Protein AF-A0A4Z0PI36-F1 (afdb_monomer)

Secondary structure (DSSP, 8-state):
----HHHHHHHHHHHHHHHHHTTS--GGG--HHHHHHHHHHHHHTSS-SSGGGTT---HHHHHHHHHHHHHHHHHHHHHTS--SPPTTTTPPPPP-

Nearest PDB structures (foldseek):
  5vfz-assembly1_A  TM=7.330E-01  e=1.753E+00  Brujitavirus brujita

pLDDT: mean 91.29, std 11.37, range [40.03, 98.19]

InterPro domains:
  IPR057084 Phage integrase, N-terminal domain [PF24624] (1-92)

Radius of gyration: 13.65 Å; Cα contacts (8 Å, |Δi|>4): 80; chains: 1; bounding box: 33×35×33 Å

Foldseek 3Di:
DDPDVVVVVVLVVLVVLLCVLLVVDDPVPDAPVSLVVVQVCQQCQVDDPDPVANRHDDLVVSLVSLVSLLCVQVVCVVVVNHDDDRRCPPPDRDDD

Sequence (96 aa):
HGKSLTAGEHVYDTLLLMVDALGNPLATALSSKLFAHYRDKRLTGEIYFSDKWKKGASPVTINLEQSYLSGVFSEPARLGEWTAPNPLANMLALIL

Structure (mmCIF, N/CA/C/O backbone):
data_AF-A0A4Z0PI36-F1
#
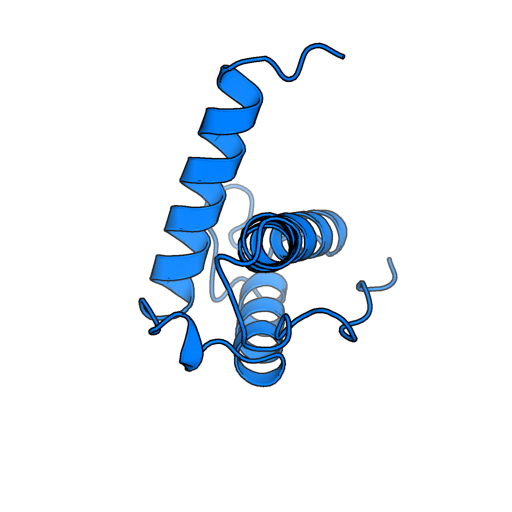_entry.id   AF-A0A4Z0PI36-F1
#
loop_
_atom_site.group_PDB
_atom_site.id
_atom_site.type_symbol
_atom_site.label_atom_id
_atom_site.label_alt_id
_atom_site.label_comp_id
_atom_site.label_asym_id
_atom_site.label_entity_id
_atom_site.label_seq_id
_atom_site.pdbx_PDB_ins_code
_atom_site.Cartn_x
_atom_site.Cartn_y
_atom_site.Cartn_z
_atom_site.occupancy
_atom_site.B_iso_or_equiv
_atom_site.auth_seq_id
_atom_site.auth_comp_id
_atom_site.auth_asym_id
_atom_site.auth_atom_id
_atom_site.pdbx_PDB_model_num
ATOM 1 N N . HIS A 1 1 ? -2.895 24.564 -1.481 1.00 40.03 1 HIS A N 1
ATOM 2 C CA . HIS A 1 1 ? -2.296 23.221 -1.620 1.00 40.03 1 HIS A CA 1
ATOM 3 C C . HIS A 1 1 ? -3.095 22.423 -2.640 1.00 40.03 1 HIS A C 1
ATOM 5 O O . HIS A 1 1 ? -4.018 21.705 -2.277 1.00 40.03 1 HIS A O 1
ATOM 11 N N . GLY A 1 2 ? -2.807 22.637 -3.927 1.00 41.75 2 GLY A N 1
ATOM 12 C CA . GLY A 1 2 ? -3.502 21.968 -5.022 1.00 41.75 2 GLY A CA 1
ATOM 13 C C . GLY A 1 2 ? -3.042 20.522 -5.135 1.00 41.75 2 GLY A C 1
ATOM 14 O O . GLY A 1 2 ? -2.053 20.239 -5.801 1.00 41.75 2 GLY A O 1
ATOM 15 N N . LYS A 1 3 ? -3.753 19.601 -4.484 1.00 51.16 3 LYS A N 1
ATOM 16 C CA . LYS A 1 3 ? -3.779 18.220 -4.962 1.00 51.16 3 LYS A CA 1
ATOM 17 C C . LYS A 1 3 ? -4.645 18.261 -6.218 1.00 51.16 3 LYS A C 1
ATOM 19 O O . LYS A 1 3 ? -5.860 18.385 -6.109 1.00 51.16 3 LYS A O 1
ATOM 24 N N . SER A 1 4 ? -4.017 18.307 -7.393 1.00 54.44 4 SER A N 1
ATOM 25 C CA . SER A 1 4 ? -4.743 18.169 -8.660 1.00 54.44 4 SER A CA 1
ATOM 26 C C . SER A 1 4 ? -5.622 16.919 -8.585 1.00 54.44 4 SER A C 1
ATOM 28 O O . SER A 1 4 ? -5.179 15.910 -8.034 1.00 54.44 4 SER A O 1
ATOM 30 N N . LEU A 1 5 ? -6.833 16.970 -9.144 1.00 60.66 5 LEU A N 1
ATOM 31 C CA . LEU A 1 5 ? -7.740 15.818 -9.251 1.00 60.66 5 LEU A CA 1
ATOM 32 C C . LEU A 1 5 ? -7.017 14.578 -9.810 1.00 60.66 5 LEU A C 1
ATOM 34 O O . LEU A 1 5 ? -7.214 13.474 -9.314 1.00 60.66 5 LEU A O 1
ATOM 38 N N . THR A 1 6 ? -6.071 14.790 -10.729 1.00 64.62 6 THR A N 1
ATOM 39 C CA . THR A 1 6 ? -5.211 13.755 -11.322 1.00 64.62 6 THR A CA 1
ATOM 40 C C . THR A 1 6 ? -4.352 13.018 -10.292 1.00 64.62 6 THR A C 1
ATOM 42 O O . THR A 1 6 ? -4.161 11.813 -10.381 1.00 64.62 6 THR A O 1
ATOM 45 N N . ALA A 1 7 ? -3.829 13.719 -9.278 1.00 74.06 7 ALA A N 1
ATOM 46 C CA . ALA A 1 7 ? -3.047 13.076 -8.223 1.00 74.06 7 ALA A CA 1
ATOM 47 C C . ALA A 1 7 ? -3.931 12.180 -7.342 1.00 74.06 7 ALA A C 1
ATOM 49 O O . ALA A 1 7 ? -3.461 11.157 -6.858 1.00 74.06 7 ALA A O 1
ATOM 50 N N . GLY A 1 8 ? -5.202 12.550 -7.146 1.00 82.25 8 GLY A N 1
ATOM 51 C CA . GLY A 1 8 ? -6.178 11.707 -6.454 1.00 82.25 8 GLY A CA 1
ATOM 52 C C . GLY A 1 8 ? -6.528 10.453 -7.253 1.00 82.25 8 GLY A C 1
ATOM 53 O O . GLY A 1 8 ? -6.519 9.362 -6.692 1.00 82.25 8 GLY A O 1
ATOM 54 N N . GLU A 1 9 ? -6.756 10.604 -8.558 1.00 89.19 9 GLU A N 1
ATOM 55 C CA . GLU A 1 9 ? -7.029 9.498 -9.485 1.00 89.19 9 GLU A CA 1
ATOM 56 C C . GLU A 1 9 ? -5.871 8.490 -9.517 1.00 89.19 9 GLU A C 1
ATOM 58 O O . GLU A 1 9 ? -6.074 7.308 -9.266 1.00 89.19 9 GLU A O 1
ATOM 63 N N . HIS A 1 10 ? -4.628 8.962 -9.650 1.00 90.50 10 HIS A N 1
ATOM 64 C CA . HIS A 1 10 ? -3.455 8.084 -9.610 1.00 90.50 10 HIS A CA 1
ATOM 65 C C . HIS A 1 10 ? -3.300 7.319 -8.289 1.00 90.50 10 HIS A C 1
ATOM 67 O O . HIS A 1 10 ? -2.907 6.150 -8.293 1.00 90.50 10 HIS A O 1
ATOM 73 N N . VAL A 1 11 ? -3.581 7.963 -7.151 1.00 93.81 11 VAL A N 1
ATOM 74 C CA . VAL A 1 11 ? -3.549 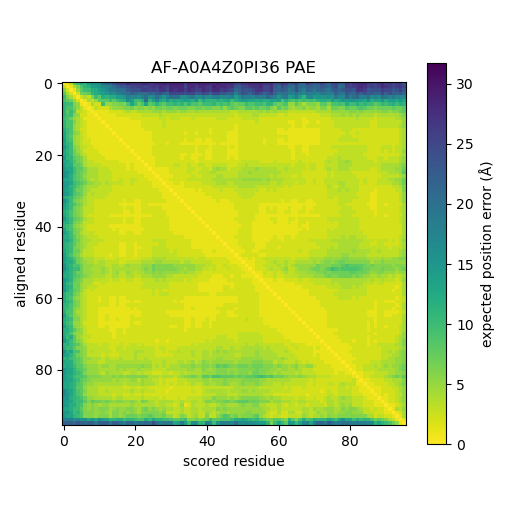7.293 -5.841 1.00 93.81 11 VAL A CA 1
ATOM 75 C C . VAL A 1 11 ? -4.632 6.222 -5.775 1.00 93.81 11 VAL A C 1
ATOM 77 O O . VAL A 1 11 ? -4.356 5.117 -5.313 1.00 93.81 11 VAL A O 1
ATOM 80 N N . TYR A 1 12 ? -5.837 6.531 -6.251 1.00 94.88 12 TYR A N 1
ATOM 81 C CA . TYR A 1 12 ? -6.954 5.595 -6.278 1.00 94.88 12 TYR A CA 1
ATOM 82 C C . TYR A 1 12 ? -6.653 4.370 -7.150 1.00 94.88 12 TYR A C 1
ATOM 84 O O . TYR A 1 12 ? -6.762 3.247 -6.664 1.00 94.88 12 TYR A O 1
ATOM 92 N N . ASP A 1 13 ? -6.168 4.570 -8.374 1.00 96.31 13 ASP A N 1
ATOM 93 C CA . ASP A 1 13 ? -5.790 3.473 -9.273 1.00 96.31 13 ASP A CA 1
ATOM 94 C C . ASP A 1 13 ? -4.683 2.604 -8.668 1.00 96.31 13 ASP A C 1
ATOM 96 O O . ASP A 1 13 ? -4.733 1.375 -8.721 1.00 96.31 13 ASP A O 1
ATOM 100 N N . THR A 1 14 ? -3.697 3.237 -8.025 1.00 96.38 14 THR A N 1
ATOM 101 C CA . THR A 1 14 ? -2.628 2.514 -7.325 1.00 96.38 14 THR A CA 1
ATOM 102 C C . THR A 1 14 ? -3.194 1.684 -6.173 1.00 96.38 14 THR A C 1
ATOM 104 O O . THR A 1 14 ? -2.822 0.524 -6.020 1.00 96.38 14 THR A O 1
ATOM 107 N N . LEU A 1 15 ? -4.118 2.235 -5.381 1.00 97.00 15 LEU A N 1
ATOM 108 C CA . LEU A 1 15 ? -4.779 1.502 -4.300 1.00 97.00 15 LEU A CA 1
ATOM 109 C C . LEU A 1 15 ? -5.585 0.310 -4.827 1.00 97.00 15 LEU A C 1
ATOM 111 O O . LEU A 1 15 ? -5.533 -0.754 -4.214 1.00 97.00 15 LEU A O 1
ATOM 115 N N . LEU A 1 16 ? -6.277 0.446 -5.962 1.00 97.44 16 LEU A N 1
ATOM 116 C CA . LEU A 1 16 ? -6.989 -0.670 -6.592 1.00 97.44 16 LEU A CA 1
ATOM 117 C C . LEU A 1 16 ? -6.031 -1.798 -6.994 1.00 97.44 16 LEU A C 1
ATOM 119 O O . LEU A 1 16 ? -6.276 -2.954 -6.653 1.00 97.44 16 LEU A O 1
ATOM 123 N N . LEU A 1 17 ? -4.910 -1.460 -7.638 1.00 97.56 17 LEU A N 1
ATOM 124 C CA . LEU A 1 17 ? -3.869 -2.428 -7.997 1.00 97.56 17 LEU A CA 1
ATOM 125 C C . LEU A 1 17 ? -3.287 -3.130 -6.763 1.00 97.56 17 LEU A C 1
ATOM 127 O O . LEU A 1 17 ? -3.056 -4.338 -6.777 1.00 97.56 17 LEU A O 1
ATOM 131 N N . MET A 1 18 ? -3.067 -2.385 -5.678 1.00 97.69 18 MET A N 1
ATOM 132 C CA . MET A 1 18 ? -2.587 -2.944 -4.415 1.00 97.69 18 MET A CA 1
ATOM 133 C C . MET A 1 18 ? -3.600 -3.904 -3.790 1.00 97.69 18 MET A C 1
ATOM 135 O O . MET A 1 18 ? -3.212 -4.977 -3.338 1.00 97.69 18 MET A O 1
ATOM 139 N N . VAL A 1 19 ? -4.882 -3.534 -3.747 1.00 96.50 19 VAL A N 1
ATOM 140 C CA . VAL A 1 19 ? -5.947 -4.371 -3.175 1.00 96.50 19 VAL A CA 1
ATOM 141 C C . VAL A 1 19 ? -6.103 -5.665 -3.968 1.00 96.50 19 VAL A C 1
ATOM 143 O O . VAL A 1 19 ? -6.180 -6.731 -3.357 1.00 96.50 19 VAL A O 1
ATOM 146 N N . ASP A 1 20 ? -6.073 -5.5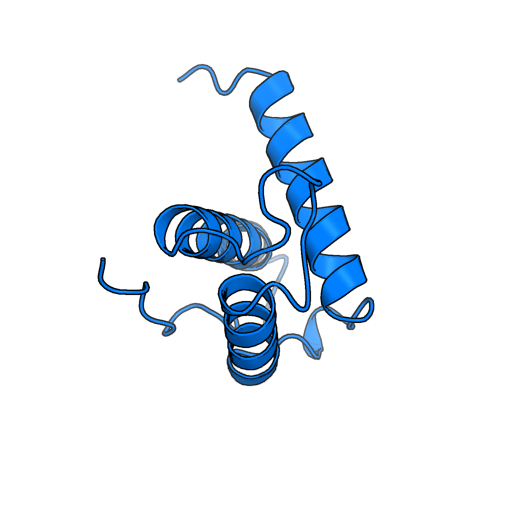95 -5.299 1.00 97.00 20 ASP A N 1
ATOM 147 C CA . ASP A 1 20 ? -6.095 -6.777 -6.166 1.00 97.00 20 ASP A CA 1
ATOM 148 C C . ASP A 1 20 ? -4.887 -7.692 -5.897 1.00 97.00 20 ASP A C 1
ATOM 150 O O . ASP A 1 20 ? -5.044 -8.874 -5.588 1.00 97.00 20 ASP A O 1
ATOM 154 N N . ALA A 1 21 ? -3.681 -7.118 -5.852 1.00 96.75 21 ALA A N 1
ATOM 155 C CA . ALA A 1 21 ? -2.443 -7.832 -5.540 1.00 96.75 21 ALA A CA 1
ATOM 156 C C . ALA A 1 21 ? -2.409 -8.453 -4.128 1.00 96.75 21 ALA A C 1
ATOM 158 O O . ALA A 1 21 ? -1.711 -9.443 -3.894 1.00 96.75 21 ALA A O 1
ATOM 159 N N . LEU A 1 22 ? -3.152 -7.881 -3.177 1.00 96.12 22 LEU A N 1
ATOM 160 C CA . LEU A 1 22 ? -3.333 -8.405 -1.820 1.00 96.12 22 LEU A CA 1
ATOM 161 C C . LEU A 1 22 ? -4.407 -9.507 -1.743 1.00 96.12 22 LEU A C 1
ATOM 163 O O . LEU A 1 22 ? -4.608 -10.071 -0.666 1.00 96.12 22 LEU A O 1
ATOM 167 N N . GLY A 1 23 ? -5.089 -9.821 -2.850 1.00 95.75 23 GLY A N 1
ATOM 168 C CA . GLY A 1 23 ? -6.170 -10.804 -2.908 1.00 95.75 23 GLY A CA 1
ATOM 169 C C . GLY A 1 23 ? -7.520 -10.265 -2.433 1.00 95.75 23 GLY A C 1
ATOM 170 O O . GLY A 1 23 ? -8.316 -11.026 -1.887 1.00 95.75 23 GLY A O 1
ATOM 171 N N . ASN A 1 24 ? -7.762 -8.961 -2.599 1.00 94.12 24 ASN A N 1
ATOM 172 C CA . ASN A 1 24 ? -8.976 -8.257 -2.180 1.00 94.12 24 ASN A CA 1
ATOM 173 C C . ASN A 1 24 ? -9.407 -8.572 -0.727 1.00 94.12 24 ASN A C 1
ATOM 175 O O . ASN A 1 24 ? -10.510 -9.075 -0.490 1.00 94.12 24 ASN A O 1
ATOM 179 N N . PRO A 1 25 ? -8.529 -8.337 0.267 1.00 94.25 25 PRO A N 1
ATOM 180 C CA . PRO A 1 25 ? -8.832 -8.664 1.651 1.00 94.25 25 PRO A CA 1
ATOM 181 C C . PRO A 1 25 ? -9.930 -7.750 2.206 1.00 94.25 25 PRO A C 1
ATOM 183 O O . PRO A 1 25 ? -10.024 -6.572 1.858 1.00 94.25 25 PRO A O 1
ATOM 186 N N . LEU A 1 26 ? -10.702 -8.260 3.170 1.00 94.12 26 LEU A N 1
ATOM 187 C CA . LEU A 1 26 ? -11.518 -7.394 4.021 1.00 94.12 26 LEU A CA 1
ATOM 188 C C . LEU A 1 26 ? -10.620 -6.364 4.719 1.00 94.12 26 LEU A C 1
ATOM 190 O O . LEU A 1 26 ? -9.517 -6.698 5.157 1.00 94.12 26 LEU A O 1
ATOM 194 N N . ALA A 1 27 ? -11.116 -5.139 4.905 1.00 92.12 27 ALA A N 1
ATOM 195 C CA . ALA A 1 27 ? -10.361 -4.073 5.570 1.00 92.12 27 ALA A CA 1
ATOM 196 C C . ALA A 1 27 ? -9.858 -4.488 6.968 1.00 92.12 27 ALA A C 1
ATOM 198 O O . ALA A 1 27 ? -8.746 -4.148 7.359 1.00 92.12 27 ALA A O 1
ATOM 199 N N . THR A 1 28 ? -10.643 -5.288 7.694 1.00 92.69 28 THR A N 1
ATOM 200 C CA . THR A 1 28 ? -10.298 -5.838 9.016 1.00 92.69 28 THR A CA 1
ATOM 201 C C . THR A 1 28 ? -9.295 -6.995 8.973 1.00 92.69 28 THR A C 1
ATOM 203 O O . THR A 1 28 ? -8.697 -7.315 9.997 1.00 92.69 28 THR A O 1
ATOM 206 N N . ALA A 1 29 ? -9.100 -7.627 7.814 1.00 92.81 29 ALA A N 1
ATOM 207 C CA . ALA A 1 29 ? -8.113 -8.686 7.604 1.00 92.81 29 ALA A CA 1
ATOM 208 C C . ALA A 1 29 ? -6.750 -8.140 7.141 1.00 92.81 29 ALA A C 1
ATOM 210 O O . ALA A 1 29 ? -5.756 -8.875 7.125 1.00 92.81 29 ALA A O 1
ATOM 211 N N . LEU A 1 30 ? -6.681 -6.857 6.771 1.00 94.25 30 LEU A N 1
ATOM 212 C CA . LEU A 1 30 ? -5.429 -6.216 6.396 1.00 94.25 30 LEU A CA 1
ATOM 213 C C . LEU A 1 30 ? -4.518 -6.112 7.623 1.00 94.25 30 LEU A C 1
ATOM 215 O O . LEU A 1 30 ? -4.912 -5.641 8.686 1.00 94.25 30 LEU A O 1
ATOM 219 N N . SER A 1 31 ? -3.278 -6.569 7.478 1.00 95.12 31 SER A N 1
ATOM 220 C CA . SER A 1 31 ? -2.299 -6.606 8.564 1.00 95.12 31 SER A CA 1
ATOM 221 C C . SER A 1 31 ? -0.909 -6.226 8.068 1.00 95.12 31 SER A C 1
ATOM 223 O O . SER A 1 31 ? -0.597 -6.356 6.881 1.00 95.12 31 SER A O 1
ATOM 225 N N . SER A 1 32 ? -0.039 -5.815 8.991 1.00 95.00 32 SER A N 1
ATOM 226 C CA . SER A 1 32 ? 1.378 -5.564 8.704 1.00 95.00 32 SER A CA 1
ATOM 227 C C . SER A 1 32 ? 2.072 -6.781 8.084 1.00 95.00 32 SER A C 1
ATOM 229 O O . SER A 1 32 ? 2.882 -6.625 7.175 1.00 95.00 32 SER A O 1
ATOM 231 N N . LYS A 1 33 ? 1.716 -8.000 8.513 1.00 95.12 33 LYS A N 1
ATOM 232 C CA . LYS A 1 33 ? 2.236 -9.249 7.937 1.00 95.12 33 LYS A CA 1
ATOM 233 C C . LYS A 1 33 ? 1.829 -9.412 6.473 1.00 95.12 33 LYS A C 1
ATOM 235 O O . LYS A 1 33 ? 2.677 -9.728 5.642 1.00 95.12 33 LYS A O 1
ATOM 240 N N . LEU A 1 34 ? 0.555 -9.182 6.150 1.00 95.88 34 LEU A N 1
ATOM 241 C CA . LEU A 1 34 ? 0.071 -9.275 4.772 1.00 95.88 34 LEU A CA 1
ATOM 242 C C . LEU A 1 34 ? 0.798 -8.266 3.871 1.00 95.88 34 LEU A C 1
ATOM 244 O O . LEU A 1 34 ? 1.277 -8.624 2.796 1.00 95.88 34 LEU A O 1
ATOM 248 N N . PHE A 1 35 ? 0.972 -7.031 4.350 1.00 97.19 35 PHE A N 1
ATOM 249 C CA . PHE A 1 35 ? 1.719 -6.019 3.609 1.00 97.19 35 PHE A CA 1
ATOM 250 C C . PHE A 1 35 ? 3.216 -6.342 3.486 1.00 97.19 35 PHE A C 1
ATOM 252 O O . PHE A 1 35 ? 3.820 -6.042 2.462 1.00 97.19 35 PHE A O 1
ATOM 259 N N . ALA A 1 36 ? 3.832 -6.978 4.487 1.00 96.50 36 ALA A N 1
ATOM 260 C CA . ALA A 1 36 ? 5.227 -7.410 4.401 1.00 96.50 36 ALA A CA 1
ATOM 261 C C . ALA A 1 36 ? 5.438 -8.438 3.277 1.00 96.50 36 ALA A C 1
ATOM 263 O O . ALA A 1 36 ? 6.396 -8.319 2.517 1.00 96.50 36 ALA A O 1
ATOM 264 N N . HIS A 1 37 ? 4.511 -9.390 3.117 1.00 97.25 37 HIS A N 1
ATOM 265 C CA . HIS A 1 37 ? 4.528 -10.321 1.986 1.00 97.25 37 HIS A CA 1
ATOM 266 C C . HIS A 1 37 ? 4.318 -9.605 0.647 1.00 97.25 37 HIS A C 1
ATOM 268 O O . HIS A 1 37 ? 5.041 -9.873 -0.307 1.00 97.25 37 HIS A O 1
ATOM 274 N N . TYR A 1 38 ? 3.376 -8.660 0.576 1.00 97.94 38 TYR A N 1
ATOM 275 C CA . TYR A 1 38 ? 3.193 -7.820 -0.611 1.00 97.94 38 TYR A CA 1
ATOM 276 C C . TYR A 1 38 ? 4.478 -7.060 -0.981 1.00 97.94 38 TYR A C 1
ATOM 278 O O . TYR A 1 38 ? 4.913 -7.101 -2.129 1.00 97.94 38 TYR A O 1
ATOM 286 N N . ARG A 1 39 ? 5.127 -6.422 -0.001 1.00 97.25 39 ARG A N 1
ATOM 287 C CA . ARG A 1 39 ? 6.387 -5.686 -0.169 1.00 97.25 39 ARG A CA 1
ATOM 288 C C . ARG A 1 39 ? 7.489 -6.575 -0.746 1.00 97.25 39 ARG A C 1
ATOM 290 O O . ARG A 1 39 ? 8.151 -6.153 -1.686 1.00 97.25 39 ARG A O 1
ATOM 297 N N . ASP A 1 40 ? 7.662 -7.783 -0.218 1.00 97.88 40 ASP A N 1
ATOM 298 C CA . ASP A 1 40 ? 8.648 -8.748 -0.719 1.00 97.88 40 ASP A CA 1
ATOM 299 C C . ASP A 1 40 ? 8.385 -9.120 -2.189 1.00 97.88 40 ASP A C 1
ATOM 301 O O . ASP A 1 40 ? 9.258 -8.985 -3.045 1.00 97.88 40 ASP A O 1
ATOM 305 N N . LYS A 1 41 ? 7.134 -9.446 -2.526 1.00 98.19 41 LYS A N 1
ATOM 306 C CA . LYS A 1 41 ? 6.726 -9.765 -3.903 1.00 98.19 41 LYS A CA 1
ATOM 307 C C . LYS A 1 41 ? 6.881 -8.597 -4.879 1.00 98.19 41 LYS A C 1
ATOM 309 O O . LYS A 1 41 ? 7.218 -8.797 -6.046 1.00 98.19 41 LYS A O 1
ATOM 314 N N . ARG A 1 42 ? 6.649 -7.362 -4.423 1.00 97.88 42 ARG A N 1
ATOM 315 C CA . ARG A 1 42 ? 6.887 -6.147 -5.220 1.00 97.88 42 ARG A CA 1
ATOM 316 C C . ARG A 1 42 ? 8.375 -5.889 -5.432 1.00 97.88 42 ARG A C 1
ATOM 318 O O . ARG A 1 42 ? 8.737 -5.442 -6.517 1.00 97.88 42 ARG A O 1
ATOM 325 N N . LEU A 1 43 ? 9.223 -6.162 -4.436 1.00 97.19 43 LEU A N 1
ATOM 326 C CA . LEU A 1 43 ? 10.682 -6.009 -4.534 1.00 97.19 43 LEU A CA 1
ATOM 327 C C . LEU A 1 43 ? 11.303 -7.030 -5.490 1.00 97.19 43 LEU A C 1
ATOM 329 O O . LEU A 1 43 ? 12.200 -6.682 -6.250 1.00 97.19 43 LEU A O 1
ATOM 333 N N . THR A 1 44 ? 10.826 -8.275 -5.468 1.00 97.44 44 THR A N 1
ATOM 334 C CA . THR A 1 44 ? 11.356 -9.361 -6.310 1.00 97.44 44 THR A CA 1
ATOM 335 C C . THR A 1 44 ? 10.829 -9.332 -7.744 1.00 97.44 44 THR A C 1
ATOM 337 O O . THR A 1 44 ? 11.395 -9.983 -8.621 1.00 97.44 44 THR A O 1
ATOM 340 N N . GLY A 1 45 ? 9.758 -8.575 -8.001 1.00 97.56 45 GLY A N 1
ATOM 341 C CA . GLY A 1 45 ? 9.091 -8.535 -9.301 1.00 97.56 45 GLY A CA 1
ATOM 342 C C . GLY A 1 45 ? 8.087 -9.665 -9.520 1.00 97.56 45 GLY A C 1
ATOM 343 O O . GLY A 1 45 ? 7.538 -9.762 -10.613 1.00 97.56 45 GLY A O 1
ATOM 344 N N . GLU A 1 46 ? 7.787 -10.478 -8.499 1.00 97.88 46 GLU A N 1
ATOM 345 C CA . GLU A 1 46 ? 6.655 -11.415 -8.544 1.00 97.88 46 GLU A CA 1
ATOM 346 C C . GLU A 1 46 ? 5.333 -10.662 -8.781 1.00 97.88 46 GLU A C 1
ATOM 348 O O . GLU A 1 46 ? 4.470 -11.132 -9.518 1.00 97.88 46 GLU A O 1
ATOM 353 N N . ILE A 1 47 ? 5.208 -9.453 -8.217 1.00 97.50 47 ILE A N 1
ATOM 354 C CA . ILE A 1 47 ? 4.108 -8.520 -8.488 1.00 97.50 47 ILE A CA 1
ATOM 355 C C . ILE A 1 47 ? 4.669 -7.251 -9.136 1.00 97.50 47 ILE A C 1
ATOM 357 O O . ILE A 1 47 ? 5.467 -6.518 -8.541 1.00 97.50 47 ILE A O 1
ATOM 361 N N . TYR A 1 48 ? 4.189 -6.929 -10.336 1.00 97.31 48 TYR A N 1
ATOM 362 C CA . TYR A 1 48 ? 4.505 -5.685 -11.032 1.00 97.31 48 TYR A CA 1
ATOM 363 C C . TYR A 1 48 ? 3.264 -5.083 -11.690 1.00 97.31 48 TYR A C 1
ATOM 365 O O . TYR A 1 48 ? 2.449 -5.784 -12.274 1.00 97.31 48 TYR A O 1
ATOM 373 N N . PHE A 1 49 ? 3.135 -3.759 -11.607 1.00 95.50 49 PHE A N 1
ATOM 374 C CA . PHE A 1 49 ? 2.003 -3.016 -12.181 1.00 95.50 49 PHE A CA 1
ATOM 375 C C . PHE A 1 49 ? 2.301 -2.424 -13.564 1.00 95.50 49 PHE A C 1
ATOM 377 O O . PHE A 1 49 ? 1.452 -1.794 -14.182 1.00 95.50 49 PHE A O 1
ATOM 384 N N . SER A 1 50 ? 3.535 -2.574 -14.046 1.00 93.56 50 SER A N 1
ATOM 385 C CA . SER A 1 50 ? 3.961 -2.084 -15.353 1.00 93.56 50 SER A CA 1
ATOM 386 C C . SER A 1 50 ? 5.158 -2.877 -15.847 1.00 93.56 50 SER A C 1
ATOM 388 O O . SER A 1 50 ? 6.062 -3.195 -15.070 1.00 93.56 50 SER A O 1
ATOM 390 N N . ASP A 1 51 ? 5.206 -3.106 -17.157 1.00 93.44 51 ASP A N 1
ATOM 391 C CA . ASP A 1 51 ? 6.307 -3.781 -17.840 1.00 93.44 51 ASP A CA 1
ATOM 392 C C . ASP A 1 51 ? 7.681 -3.156 -17.566 1.00 93.44 51 ASP A C 1
ATOM 394 O O . ASP A 1 51 ? 8.697 -3.854 -17.551 1.00 93.44 51 ASP A O 1
ATOM 398 N N . LYS A 1 52 ? 7.708 -1.850 -17.269 1.00 90.12 52 LYS A N 1
ATOM 399 C CA . LYS A 1 52 ? 8.914 -1.117 -16.866 1.00 90.12 52 LYS A CA 1
ATOM 400 C C . LYS A 1 52 ? 9.566 -1.687 -15.600 1.00 90.12 52 LYS A C 1
ATOM 402 O O . LYS A 1 52 ? 10.780 -1.593 -15.448 1.00 90.12 52 LYS A O 1
ATOM 407 N N . TRP A 1 53 ? 8.778 -2.277 -14.703 1.00 90.94 53 TRP A N 1
ATOM 408 C CA . TRP A 1 53 ? 9.207 -2.733 -13.378 1.00 90.94 53 TRP A CA 1
ATOM 409 C C . TRP A 1 53 ? 9.061 -4.247 -13.196 1.00 90.94 53 TRP A C 1
ATOM 411 O O . TRP A 1 53 ? 8.917 -4.722 -12.074 1.00 90.94 53 TRP A O 1
ATOM 421 N N . LYS A 1 54 ? 9.140 -5.024 -14.288 1.00 94.81 54 LYS A N 1
ATOM 422 C CA . LYS A 1 54 ? 9.089 -6.502 -14.262 1.00 94.81 54 LYS A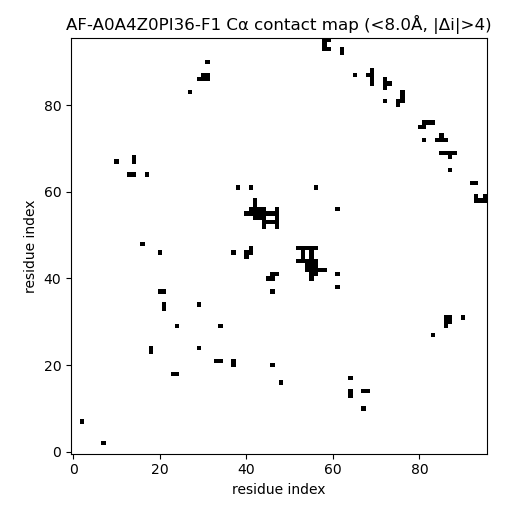 CA 1
ATOM 423 C C . LYS A 1 54 ? 10.104 -7.158 -13.325 1.00 94.81 54 LYS A C 1
ATOM 425 O O . LYS A 1 54 ? 9.892 -8.278 -12.890 1.00 94.81 54 LYS A O 1
ATOM 430 N N . LYS A 1 55 ? 11.218 -6.481 -13.040 1.00 96.19 55 LYS A N 1
ATOM 431 C CA . LYS A 1 55 ? 12.275 -6.968 -12.137 1.00 96.19 55 LYS A CA 1
ATOM 432 C C . LYS A 1 55 ? 12.105 -6.506 -10.685 1.00 96.19 55 LYS A C 1
ATOM 434 O O . LYS A 1 55 ? 13.024 -6.682 -9.897 1.00 96.19 55 LYS A O 1
ATOM 439 N N . GLY A 1 56 ? 10.977 -5.879 -10.364 1.00 97.12 56 GLY A N 1
ATOM 440 C CA . GLY A 1 56 ? 10.694 -5.331 -9.046 1.00 97.12 56 GLY A CA 1
ATOM 441 C C . GLY A 1 56 ? 10.575 -3.810 -9.036 1.00 97.12 56 GLY A C 1
ATOM 442 O O . GLY A 1 56 ? 11.169 -3.094 -9.848 1.00 97.12 56 GLY A O 1
ATOM 443 N N . ALA A 1 57 ? 9.764 -3.319 -8.105 1.00 96.81 57 ALA A N 1
ATOM 444 C CA . ALA A 1 57 ? 9.626 -1.903 -7.808 1.00 96.81 57 ALA A CA 1
ATOM 445 C C . ALA A 1 57 ? 10.731 -1.429 -6.855 1.00 96.81 57 ALA A C 1
ATOM 447 O O . ALA A 1 57 ? 11.237 -2.183 -6.026 1.00 96.81 57 ALA 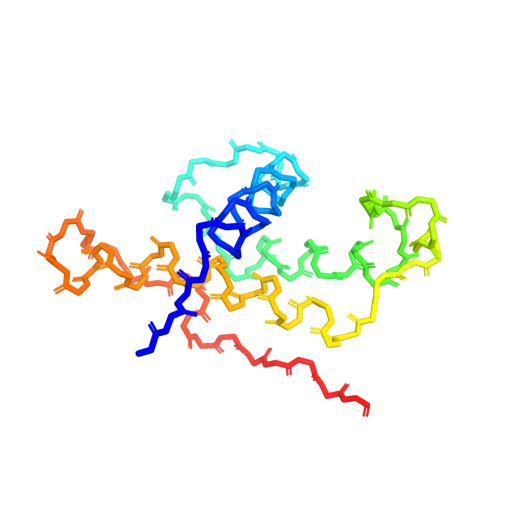A O 1
ATOM 448 N N . SER A 1 58 ? 11.081 -0.145 -6.951 1.00 96.31 58 SER A N 1
ATOM 449 C CA . SER A 1 58 ? 12.061 0.454 -6.044 1.00 96.31 58 SER A CA 1
ATOM 450 C C . SER A 1 58 ? 11.521 0.559 -4.607 1.00 96.31 58 SER A C 1
ATOM 452 O O . SER A 1 58 ? 10.307 0.722 -4.426 1.00 96.31 58 SER A O 1
ATOM 454 N N . PRO A 1 59 ? 12.390 0.581 -3.578 1.00 96.62 59 PRO A N 1
ATOM 455 C CA . PRO A 1 59 ? 11.950 0.817 -2.203 1.00 96.62 59 PRO A CA 1
ATOM 456 C C . PRO A 1 59 ? 11.199 2.147 -2.031 1.00 96.62 59 PRO A C 1
ATOM 458 O O . PRO A 1 59 ? 10.232 2.207 -1.276 1.00 96.62 59 PRO A O 1
ATOM 461 N N . VAL A 1 60 ? 11.572 3.194 -2.782 1.00 96.75 60 VAL A N 1
ATOM 462 C CA . VAL A 1 60 ? 10.854 4.486 -2.798 1.00 96.75 60 VAL A CA 1
ATOM 463 C C . VAL A 1 60 ? 9.402 4.301 -3.233 1.00 96.75 60 VAL A C 1
ATOM 465 O O . VAL A 1 60 ? 8.491 4.809 -2.582 1.00 96.75 60 VAL A O 1
ATOM 468 N N . THR A 1 61 ? 9.175 3.552 -4.314 1.00 95.75 61 THR A N 1
ATOM 469 C CA . THR A 1 61 ? 7.829 3.258 -4.824 1.00 95.75 61 THR A CA 1
ATOM 470 C C . THR A 1 61 ? 7.007 2.506 -3.783 1.00 95.75 61 THR A C 1
ATOM 472 O O . THR A 1 61 ? 5.866 2.870 -3.522 1.00 95.75 61 THR A O 1
ATOM 475 N N . ILE A 1 62 ? 7.594 1.503 -3.133 1.00 97.19 62 ILE A N 1
ATOM 476 C CA . ILE A 1 62 ? 6.873 0.691 -2.146 1.00 97.19 62 ILE A CA 1
ATOM 477 C C . ILE A 1 62 ? 6.592 1.481 -0.856 1.00 97.19 62 ILE A C 1
ATOM 479 O O . ILE A 1 62 ? 5.547 1.300 -0.233 1.00 97.19 62 ILE A O 1
ATOM 483 N N . ASN A 1 63 ? 7.477 2.399 -0.459 1.00 96.75 63 ASN A N 1
ATOM 484 C CA . ASN A 1 63 ? 7.223 3.317 0.656 1.00 96.75 63 ASN A CA 1
ATOM 485 C C . ASN A 1 63 ? 6.065 4.286 0.342 1.00 96.75 63 ASN A C 1
ATOM 487 O O . ASN A 1 63 ? 5.270 4.618 1.228 1.00 96.75 63 ASN A O 1
ATOM 491 N N . LEU A 1 64 ? 5.936 4.714 -0.919 1.00 96.12 64 LEU A N 1
ATOM 492 C CA . LEU A 1 64 ? 4.810 5.529 -1.375 1.00 96.12 64 LEU A CA 1
ATOM 493 C C . LEU A 1 64 ? 3.493 4.739 -1.313 1.00 96.12 64 LEU A C 1
ATOM 495 O O . LEU A 1 64 ? 2.521 5.217 -0.731 1.00 96.12 64 LEU A O 1
ATOM 499 N N . GLU A 1 65 ? 3.496 3.504 -1.815 1.00 96.88 65 GLU A N 1
ATOM 500 C CA . GLU A 1 65 ? 2.369 2.567 -1.716 1.00 96.88 65 GLU A CA 1
ATOM 501 C C . GLU A 1 65 ? 1.955 2.329 -0.249 1.00 96.88 65 GLU A C 1
ATOM 503 O O . GLU A 1 65 ? 0.777 2.444 0.092 1.00 96.88 65 GLU A O 1
ATOM 508 N N . GLN A 1 66 ? 2.916 2.087 0.655 1.00 97.12 66 GLN A N 1
ATOM 509 C CA . GLN A 1 66 ? 2.652 1.958 2.096 1.00 97.12 66 GLN A CA 1
ATOM 510 C C . GLN A 1 66 ? 1.954 3.203 2.658 1.00 97.12 66 GLN A C 1
ATOM 512 O O . GLN A 1 66 ? 1.016 3.085 3.447 1.00 97.12 66 GLN A O 1
ATOM 517 N N . SER A 1 67 ? 2.407 4.395 2.264 1.00 96.12 67 SER A N 1
ATOM 518 C CA . SER A 1 67 ? 1.838 5.657 2.742 1.00 96.12 67 SER A CA 1
ATOM 519 C C . SER A 1 67 ? 0.394 5.834 2.277 1.00 96.12 67 SER A C 1
ATOM 521 O O . SER A 1 67 ? -0.454 6.245 3.070 1.00 96.12 67 SER A O 1
ATOM 523 N N . TYR A 1 68 ? 0.090 5.475 1.026 1.00 95.94 68 TYR A N 1
ATOM 524 C CA . TYR A 1 68 ? -1.279 5.502 0.506 1.00 95.94 68 TYR A CA 1
ATOM 525 C C . TYR A 1 68 ? -2.188 4.557 1.281 1.00 95.94 68 TYR A C 1
ATOM 527 O O . TYR A 1 68 ? -3.231 4.981 1.776 1.00 95.94 68 TYR A O 1
ATOM 535 N N . LEU A 1 69 ? -1.763 3.305 1.458 1.00 95.62 69 LEU A N 1
ATOM 536 C CA . LEU A 1 69 ? -2.562 2.309 2.164 1.00 95.62 69 LEU A CA 1
ATOM 537 C C . LEU A 1 69 ? -2.744 2.659 3.647 1.00 95.62 69 LEU A C 1
ATOM 539 O O . LEU A 1 69 ? -3.831 2.493 4.184 1.00 95.62 69 LEU A O 1
ATOM 543 N N . SER A 1 70 ? -1.720 3.211 4.301 1.00 95.38 70 SER A N 1
ATOM 544 C CA . SER A 1 70 ? -1.833 3.732 5.668 1.00 95.38 70 SER A CA 1
ATOM 545 C C . SER A 1 70 ? -2.856 4.875 5.758 1.00 95.38 70 SER A C 1
ATOM 547 O O . SER A 1 70 ? -3.662 4.917 6.688 1.00 95.38 70 SER A O 1
ATOM 549 N N . GLY A 1 71 ? -2.886 5.770 4.764 1.00 94.00 71 GLY A N 1
ATOM 550 C CA . GLY A 1 71 ? -3.862 6.861 4.677 1.00 94.00 71 GLY A CA 1
ATOM 551 C C . GLY A 1 71 ? -5.318 6.386 4.614 1.00 94.00 71 GLY A C 1
ATOM 552 O O . GLY A 1 71 ? -6.180 7.013 5.226 1.00 94.00 71 GLY A O 1
ATOM 553 N N . VAL A 1 72 ? -5.585 5.245 3.964 1.00 93.69 72 VAL A N 1
ATOM 554 C CA . VAL A 1 72 ? -6.933 4.644 3.876 1.00 93.69 72 VAL A CA 1
ATOM 555 C C . VAL A 1 72 ? -7.515 4.315 5.254 1.00 93.69 72 VAL A C 1
ATOM 557 O O . VAL A 1 72 ? -8.726 4.390 5.426 1.00 93.69 72 VAL A O 1
ATOM 560 N N . PHE A 1 73 ? -6.678 4.005 6.248 1.00 94.25 73 PHE A N 1
ATOM 561 C CA . PHE A 1 73 ? -7.129 3.738 7.619 1.00 94.25 73 PHE A CA 1
ATOM 562 C C . PHE A 1 73 ? -7.047 4.974 8.514 1.00 94.25 73 PHE A C 1
ATOM 564 O O . PHE A 1 73 ? -7.920 5.192 9.351 1.00 94.25 73 PHE A O 1
ATOM 571 N N . SER A 1 74 ? -6.011 5.797 8.341 1.00 92.75 74 SER A N 1
ATOM 572 C CA . SER A 1 74 ? -5.798 6.979 9.179 1.00 92.75 74 SER A CA 1
ATOM 573 C C . SER A 1 74 ? -6.860 8.059 8.967 1.00 92.75 74 SER A C 1
ATOM 575 O O . SER A 1 74 ? -7.296 8.665 9.944 1.00 92.75 74 SER A O 1
ATOM 577 N N . GLU A 1 75 ? -7.303 8.305 7.728 1.00 91.88 75 GLU A N 1
ATOM 578 C CA . GLU A 1 75 ? -8.276 9.375 7.464 1.00 91.88 75 GLU A CA 1
ATOM 579 C C . GLU A 1 75 ? -9.676 9.065 8.019 1.00 91.88 75 GLU A C 1
ATOM 581 O O . GLU A 1 75 ? -10.209 9.911 8.740 1.00 91.88 75 GLU A O 1
ATOM 586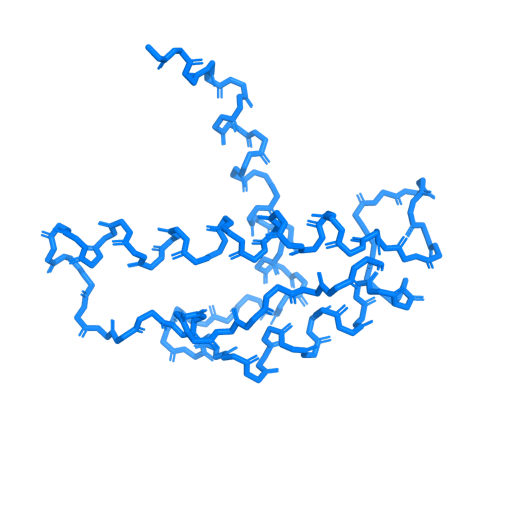 N N . PRO A 1 76 ? -10.269 7.873 7.798 1.00 90.88 76 PRO A N 1
ATOM 587 C CA . PRO A 1 76 ? -11.535 7.517 8.437 1.00 90.88 76 PRO A CA 1
ATOM 588 C C . PRO A 1 76 ? -11.422 7.421 9.962 1.00 90.88 76 PRO A C 1
ATOM 590 O O . PRO A 1 76 ? -12.330 7.857 10.665 1.00 90.88 76 PRO A O 1
ATOM 593 N N . ALA A 1 77 ? -10.295 6.930 10.496 1.00 91.25 77 ALA A N 1
ATOM 594 C CA . ALA A 1 77 ? -10.072 6.883 11.944 1.00 91.25 77 ALA A CA 1
ATOM 595 C C . ALA A 1 77 ? -10.058 8.287 12.563 1.00 91.25 77 ALA A C 1
ATOM 597 O O . ALA A 1 77 ? -10.664 8.515 13.608 1.00 91.25 77 ALA A O 1
ATOM 598 N N . ARG A 1 78 ? -9.435 9.261 11.886 1.00 91.31 78 ARG A N 1
ATOM 599 C CA . ARG A 1 78 ? -9.439 10.674 12.295 1.00 91.31 78 ARG A CA 1
ATOM 600 C C . ARG A 1 78 ? -10.848 11.278 12.322 1.00 91.31 78 ARG A C 1
ATOM 602 O O . ARG A 1 78 ? -11.087 12.200 13.096 1.00 91.31 78 ARG A O 1
ATOM 609 N N . LEU A 1 79 ? -11.758 10.784 11.483 1.00 94.38 79 LEU A N 1
ATOM 610 C CA . LEU A 1 79 ? -13.163 11.203 11.437 1.00 94.38 79 LEU A CA 1
ATOM 611 C C . LEU A 1 79 ? -14.068 10.417 12.403 1.00 94.38 79 LEU A C 1
ATOM 613 O O . LEU A 1 79 ? -15.228 10.778 12.558 1.00 94.38 79 LEU A O 1
ATOM 617 N N . GLY A 1 80 ? -13.552 9.377 13.066 1.00 92.25 80 GLY A N 1
ATOM 618 C CA . GLY A 1 80 ? -14.334 8.493 13.938 1.00 92.25 80 GLY A CA 1
ATOM 619 C C . GLY A 1 80 ? -15.101 7.386 13.204 1.00 92.25 80 GLY A C 1
ATOM 620 O O . GLY A 1 80 ? -15.797 6.608 13.848 1.00 92.25 80 GLY A O 1
ATOM 621 N N . GLU A 1 81 ? -14.939 7.272 11.884 1.00 92.62 81 GLU A N 1
ATOM 622 C CA . GLU A 1 81 ? -15.616 6.281 11.028 1.00 92.62 81 GLU A CA 1
ATOM 623 C C . GLU A 1 81 ? -14.911 4.914 11.023 1.00 92.62 81 GLU A C 1
ATOM 625 O O . GLU A 1 81 ? -15.446 3.915 10.545 1.00 92.62 81 GLU A O 1
ATOM 630 N N . TRP A 1 82 ? -13.689 4.852 11.556 1.00 93.00 82 TRP A N 1
ATOM 631 C CA . TRP A 1 82 ? -12.924 3.619 11.706 1.00 93.00 82 TRP A CA 1
ATOM 632 C C . TRP A 1 82 ? -12.420 3.477 13.138 1.00 93.00 82 TRP A C 1
ATOM 634 O O . TRP A 1 82 ? -11.720 4.345 13.655 1.00 93.00 82 TRP A O 1
ATOM 644 N N . THR A 1 83 ? -12.780 2.368 13.781 1.00 90.94 83 THR A N 1
ATOM 645 C CA . THR A 1 83 ? -12.524 2.137 15.212 1.00 90.94 83 THR A CA 1
ATOM 646 C C . THR A 1 83 ? -11.367 1.178 15.477 1.00 90.94 83 THR A C 1
ATOM 648 O O . THR A 1 83 ? -10.848 1.133 16.592 1.00 90.94 83 THR A O 1
ATOM 651 N N . ALA A 1 84 ? -10.938 0.414 14.471 1.00 90.94 84 ALA A N 1
ATOM 652 C CA . ALA A 1 84 ? -9.786 -0.471 14.585 1.00 90.94 84 ALA A CA 1
ATOM 653 C C . ALA A 1 84 ? -8.465 0.312 14.421 1.00 90.94 84 ALA A C 1
ATOM 655 O O . ALA A 1 84 ? -8.433 1.365 13.782 1.00 90.94 84 ALA A O 1
ATOM 656 N N . PRO A 1 85 ? -7.339 -0.174 14.968 1.00 89.44 85 PRO A N 1
ATOM 657 C CA . PRO A 1 85 ? -6.047 0.468 14.746 1.00 89.44 85 PRO A CA 1
ATOM 658 C C . PRO A 1 85 ? -5.651 0.418 13.264 1.00 89.44 85 PRO A C 1
ATOM 660 O O . PRO A 1 85 ? -5.994 -0.523 12.548 1.00 89.44 85 PRO A O 1
ATOM 663 N N . ASN A 1 86 ? -4.880 1.407 12.806 1.00 93.31 86 ASN A N 1
ATOM 664 C CA . ASN A 1 86 ? -4.265 1.347 11.483 1.00 93.31 86 ASN A CA 1
ATOM 665 C C . ASN A 1 86 ? -3.228 0.199 11.460 1.00 93.31 86 ASN A C 1
ATOM 667 O O . ASN A 1 86 ? -2.245 0.253 12.209 1.00 93.31 86 ASN A O 1
ATOM 671 N N . PRO A 1 87 ? -3.400 -0.818 10.594 1.00 93.06 87 PRO A N 1
ATOM 672 C CA . PRO A 1 87 ? -2.552 -2.011 10.579 1.00 93.06 87 PRO A CA 1
ATOM 673 C C . PRO A 1 87 ? -1.096 -1.736 10.178 1.00 93.06 87 PRO A C 1
ATOM 675 O O . PRO A 1 87 ? -0.229 -2.578 10.417 1.00 93.06 87 PRO A O 1
ATOM 678 N N . LEU A 1 88 ? -0.812 -0.575 9.580 1.00 94.31 88 LEU A N 1
ATOM 679 C CA . LEU A 1 88 ? 0.514 -0.166 9.113 1.00 94.31 88 LEU A CA 1
ATOM 680 C C . LEU A 1 88 ? 1.145 0.944 9.965 1.00 94.31 88 LEU A C 1
ATOM 682 O O . LEU A 1 88 ? 2.239 1.394 9.631 1.00 94.31 88 LEU A O 1
ATOM 686 N N . ALA A 1 89 ? 0.508 1.364 11.066 1.00 90.56 89 ALA A N 1
ATOM 687 C CA . ALA A 1 89 ? 0.963 2.495 11.884 1.00 90.56 89 ALA A CA 1
ATOM 688 C C . ALA A 1 89 ? 2.412 2.356 12.387 1.00 90.56 89 ALA A C 1
ATOM 690 O O . ALA A 1 89 ? 3.150 3.334 12.419 1.00 90.56 89 ALA A O 1
ATOM 691 N N . ASN A 1 90 ? 2.828 1.134 12.735 1.00 89.56 90 ASN A N 1
ATOM 692 C CA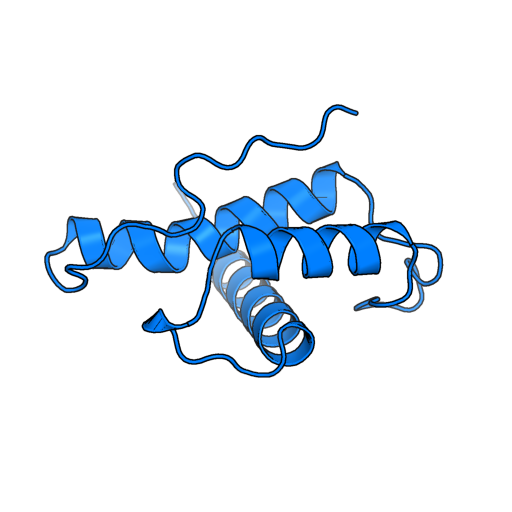 . ASN A 1 90 ? 4.161 0.846 13.279 1.00 89.56 90 ASN A CA 1
ATOM 693 C C . ASN A 1 90 ? 5.124 0.246 12.245 1.00 89.56 90 ASN A C 1
ATOM 695 O O . ASN A 1 90 ? 6.205 -0.224 12.599 1.00 89.56 90 ASN A O 1
ATOM 699 N N . MET A 1 91 ? 4.732 0.188 10.972 1.00 92.75 91 MET A N 1
ATOM 700 C CA . MET A 1 91 ? 5.582 -0.391 9.942 1.00 92.75 91 MET A CA 1
ATOM 701 C C . MET A 1 91 ? 6.609 0.635 9.461 1.00 92.75 91 MET A C 1
ATOM 703 O O . MET A 1 91 ? 6.259 1.704 8.964 1.00 92.75 91 MET A O 1
ATOM 707 N N . LEU A 1 92 ? 7.888 0.278 9.557 1.00 92.50 92 LEU A N 1
ATOM 708 C CA . LEU A 1 92 ? 8.980 1.124 9.089 1.00 92.50 92 LEU A CA 1
ATOM 709 C C . LEU A 1 92 ? 9.074 1.135 7.556 1.00 92.50 92 LEU A C 1
ATOM 711 O O . LEU A 1 92 ? 8.806 0.133 6.873 1.00 92.50 92 LEU A O 1
ATOM 715 N N . ALA A 1 93 ? 9.492 2.286 7.036 1.00 91.69 93 ALA A N 1
ATOM 716 C CA . ALA A 1 93 ? 9.882 2.446 5.645 1.00 91.69 93 ALA A CA 1
ATOM 717 C C . ALA A 1 93 ? 11.133 1.607 5.338 1.00 91.69 93 ALA A C 1
ATOM 719 O O . ALA A 1 93 ? 11.979 1.380 6.206 1.00 91.69 93 ALA A O 1
ATOM 720 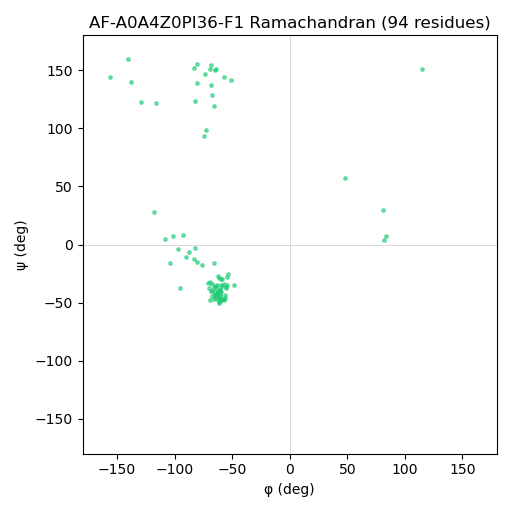N N . LEU A 1 94 ? 11.254 1.156 4.092 1.00 89.44 94 LEU A N 1
ATOM 721 C CA . LEU A 1 94 ? 12.478 0.535 3.597 1.00 89.44 94 LEU A CA 1
ATOM 722 C C . LEU A 1 94 ? 13.601 1.575 3.510 1.00 89.44 94 LEU A C 1
ATOM 724 O O . LEU A 1 94 ? 13.367 2.692 3.041 1.00 89.44 94 LEU A O 1
ATOM 728 N N . ILE A 1 95 ? 14.803 1.1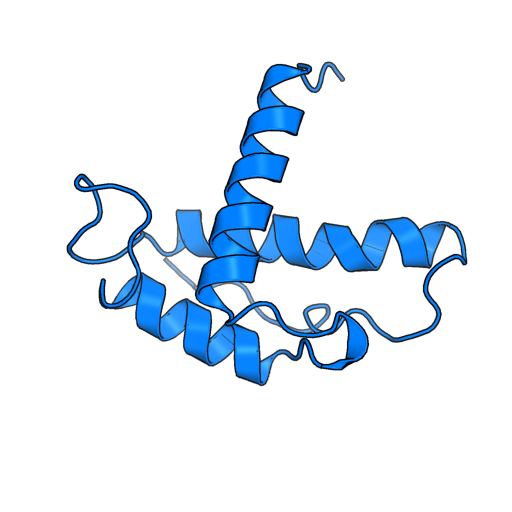84 3.937 1.00 86.38 95 ILE A N 1
ATOM 729 C CA . ILE A 1 95 ? 16.032 1.972 3.786 1.00 86.38 95 ILE A CA 1
ATOM 730 C C . ILE A 1 95 ? 16.558 1.767 2.355 1.00 86.38 95 ILE A C 1
ATOM 732 O O . ILE A 1 95 ? 16.459 0.658 1.825 1.00 86.38 95 ILE A O 1
ATOM 736 N N . LEU A 1 96 ? 17.029 2.851 1.729 1.00 63.56 96 LEU A N 1
ATOM 737 C CA . LEU A 1 96 ? 17.520 2.900 0.345 1.00 63.56 96 LEU A CA 1
ATOM 738 C C . LEU A 1 96 ? 18.955 2.397 0.200 1.00 63.56 96 LEU A C 1
ATOM 740 O O . LEU A 1 96 ? 19.753 2.654 1.129 1.00 63.56 96 LEU A O 1
#

Organism: NCBI:txid436295

Solvent-accessible surface area (backbone atoms only — not comparable to full-atom values): 5697 Å² total; per-residue (Å²): 134,85,75,50,71,66,60,54,51,54,50,50,56,50,50,51,54,48,37,56,76,65,66,62,63,55,80,87,71,54,37,50,68,60,49,51,53,52,51,51,33,27,46,64,19,81,43,57,94,45,85,93,28,52,73,21,50,53,57,70,57,52,41,51,51,50,50,53,59,39,44,69,41,47,54,40,33,74,72,66,77,35,88,70,80,52,53,48,76,86,60,78,73,67,82,132

Mean predicted aligned error: 4.32 Å